Protein AF-A0AAW1H3Y6-F1 (afdb_monomer_lite)

InterPro domains:
  IPR015333 Pollen allergen ole e 6 [PF09253] (39-71)
  IPR015333 Pollen allergen ole e 6 [PTHR35632] (2-72)
  IPR036466 Pollen allergen ole e 6 superfamily [G3DSA:1.10.287.720] (32-75)
  IPR036466 Pollen allergen ole e 6 superfamily [SSF111388] (34-72)

pLDDT: mean 79.27, std 13.98, range [47.91, 93.5]

Sequence (75 aa):
MGSNKLVAIFLMCIIVASVVNVVVANDHDEHTSEVYRKCYEKCMKGCKDGETHCEVKCDEDCDEEDHKARLAGVH

Secondary structure (DSSP, 8-state):
--HHHHHHHHHHHHHHHHHHHHHHHHHHHS---HHHHHHHHHHHTTSSS--HHHHHHHHHHHHHHHHHHHHTT--

Radius of gyration: 19.31 Å; chains: 1; bounding box: 36×19×63 Å

Structure (mmCIF, N/CA/C/O backbone):
data_AF-A0AAW1H3Y6-F1
#
_entry.id   AF-A0AAW1H3Y6-F1
#
loop_
_atom_site.group_PDB
_atom_site.id
_atom_site.type_symbol
_atom_site.label_atom_id
_atom_site.label_alt_id
_atom_site.label_comp_id
_atom_site.label_asym_id
_atom_site.label_entity_id
_atom_site.label_seq_id
_atom_site.pdbx_PDB_ins_code
_atom_site.Cartn_x
_atom_site.Cartn_y
_atom_site.Cartn_z
_atom_site.occupancy
_atom_site.B_iso_or_equiv
_atom_site.auth_seq_id
_atom_site.auth_comp_id
_atom_site.auth_asym_id
_atom_site.auth_atom_id
_atom_site.pdbx_PDB_model_num
ATOM 1 N N . MET A 1 1 ? -26.803 -6.423 39.143 1.00 49.88 1 MET A N 1
ATOM 2 C CA . MET A 1 1 ? -25.888 -5.529 38.390 1.00 49.88 1 MET A CA 1
ATOM 3 C C . MET A 1 1 ? -25.046 -6.358 37.408 1.00 49.88 1 MET A C 1
ATOM 5 O O . MET A 1 1 ? -23.858 -6.520 37.629 1.00 49.88 1 MET A O 1
ATOM 9 N N . GLY A 1 2 ? -25.647 -6.965 36.374 1.00 57.41 2 GLY A N 1
ATOM 10 C CA . GLY A 1 2 ? -24.946 -7.933 35.500 1.00 57.41 2 GLY A CA 1
ATOM 11 C C . GLY A 1 2 ? -24.995 -7.559 34.020 1.00 57.41 2 GLY A C 1
ATOM 12 O O . GLY A 1 2 ? -23.958 -7.391 33.388 1.00 57.41 2 GLY A O 1
ATOM 13 N N . SER A 1 3 ? -26.196 -7.326 33.491 1.00 61.50 3 SER A N 1
ATOM 14 C CA . SER A 1 3 ? -26.404 -7.097 32.055 1.00 61.50 3 SER A CA 1
ATOM 15 C C . SER A 1 3 ? -25.906 -5.728 31.583 1.00 61.50 3 SER A C 1
ATOM 17 O O . SER A 1 3 ? -25.192 -5.643 30.591 1.00 61.50 3 SER A O 1
ATOM 19 N N . ASN A 1 4 ? -26.184 -4.661 32.339 1.00 72.12 4 ASN A N 1
ATOM 20 C CA . ASN A 1 4 ? -25.827 -3.289 31.945 1.00 72.12 4 ASN A CA 1
ATOM 21 C C . ASN A 1 4 ? -24.308 -3.080 31.814 1.00 72.12 4 ASN A C 1
ATOM 23 O O . ASN A 1 4 ? -23.863 -2.295 30.983 1.00 72.12 4 ASN A O 1
ATOM 27 N N . LYS A 1 5 ? -23.505 -3.800 32.613 1.00 78.44 5 LYS A N 1
ATOM 28 C CA . LYS A 1 5 ? -22.039 -3.703 32.564 1.00 78.44 5 LYS A CA 1
ATOM 29 C C . LYS A 1 5 ? -21.471 -4.377 31.316 1.00 78.44 5 LYS A C 1
ATOM 31 O O . LYS A 1 5 ? -20.569 -3.835 30.691 1.00 78.44 5 LYS A O 1
ATOM 36 N N . LEU A 1 6 ? -22.011 -5.537 30.947 1.00 86.75 6 LEU A N 1
ATOM 37 C CA . LEU A 1 6 ? -21.586 -6.266 29.751 1.00 86.75 6 LEU A CA 1
ATOM 38 C C . LEU A 1 6 ? -21.966 -5.508 28.478 1.00 86.75 6 LEU A C 1
ATOM 40 O O . LEU A 1 6 ? -21.135 -5.373 27.587 1.00 86.75 6 LEU A O 1
ATOM 44 N N . VAL A 1 7 ? -23.174 -4.938 28.436 1.00 86.69 7 VAL A N 1
ATOM 45 C CA . VAL A 1 7 ? -23.628 -4.094 27.321 1.00 86.69 7 VAL A CA 1
ATOM 46 C C . VAL A 1 7 ? -22.719 -2.874 27.155 1.00 86.69 7 VAL A C 1
ATOM 48 O O . VAL A 1 7 ? -22.294 -2.583 26.043 1.00 86.69 7 VAL A O 1
ATOM 51 N N . ALA A 1 8 ? -22.348 -2.201 28.248 1.00 88.31 8 ALA A N 1
ATOM 52 C CA . ALA A 1 8 ? -21.454 -1.044 28.189 1.00 88.31 8 ALA A CA 1
ATOM 53 C C . ALA A 1 8 ? -20.050 -1.392 27.658 1.00 88.31 8 ALA A C 1
ATOM 55 O O . ALA A 1 8 ? -19.503 -0.653 26.843 1.00 88.31 8 ALA A O 1
ATOM 56 N N . ILE A 1 9 ? -19.481 -2.526 28.082 1.00 89.94 9 ILE A N 1
ATOM 57 C CA . ILE A 1 9 ? -18.175 -2.995 27.589 1.00 89.94 9 ILE A CA 1
ATOM 58 C C . ILE A 1 9 ? -18.265 -3.354 26.105 1.00 89.94 9 ILE A C 1
ATOM 60 O O . ILE A 1 9 ? -17.402 -2.962 25.328 1.00 89.94 9 ILE A O 1
ATOM 64 N N . PHE A 1 10 ? -19.329 -4.045 25.696 1.00 90.19 10 PHE A N 1
ATOM 65 C CA . PHE A 1 10 ? -19.519 -4.435 24.302 1.00 90.19 10 PHE A CA 1
ATOM 66 C C . PHE A 1 10 ? -19.645 -3.212 23.383 1.00 90.19 10 PHE A C 1
ATOM 68 O O . PHE A 1 10 ? -19.004 -3.156 22.337 1.00 90.19 10 PHE A O 1
ATOM 75 N N . LEU A 1 11 ? -20.397 -2.192 23.809 1.00 89.31 11 LEU A N 1
ATOM 76 C CA . LEU A 1 11 ? -20.516 -0.926 23.083 1.00 89.31 11 LEU A CA 1
ATOM 77 C C . LEU A 1 11 ? -19.176 -0.186 22.989 1.00 89.31 11 LEU A C 1
ATOM 79 O O . LEU A 1 11 ? -18.826 0.285 21.911 1.00 89.31 11 LEU A O 1
ATOM 83 N N . MET A 1 12 ? -18.395 -0.136 24.073 1.00 91.19 12 MET A N 1
ATOM 84 C CA . MET A 1 12 ? -17.036 0.422 24.049 1.00 91.19 12 MET A CA 1
ATOM 85 C C . MET A 1 12 ? -16.139 -0.309 23.041 1.00 91.19 12 MET A C 1
ATOM 87 O O . MET A 1 12 ? -15.448 0.340 22.263 1.00 91.19 12 MET A O 1
ATOM 91 N N . CYS A 1 13 ? -16.178 -1.644 23.001 1.00 88.06 13 CYS A N 1
ATOM 92 C CA . CYS A 1 13 ? -15.399 -2.428 22.041 1.00 88.06 13 CYS A CA 1
ATOM 93 C C . CYS A 1 13 ? -15.792 -2.130 20.590 1.00 88.06 13 CYS A C 1
ATOM 95 O O . CYS A 1 13 ? -14.911 -1.986 19.747 1.00 88.06 13 CYS A O 1
ATOM 97 N N . ILE A 1 14 ? -17.092 -2.001 20.305 1.00 90.19 14 ILE A N 1
ATOM 98 C CA . ILE A 1 14 ? -17.575 -1.639 18.967 1.00 90.19 14 ILE A CA 1
ATOM 99 C C . ILE A 1 14 ? -17.058 -0.255 18.575 1.00 90.19 14 ILE A C 1
ATOM 101 O O . ILE A 1 14 ? -16.539 -0.112 17.476 1.00 90.19 14 ILE A O 1
ATOM 105 N N . ILE A 1 15 ? -17.151 0.735 19.471 1.00 88.94 15 ILE A N 1
ATOM 106 C CA . ILE A 1 15 ? -16.675 2.106 19.224 1.00 88.94 15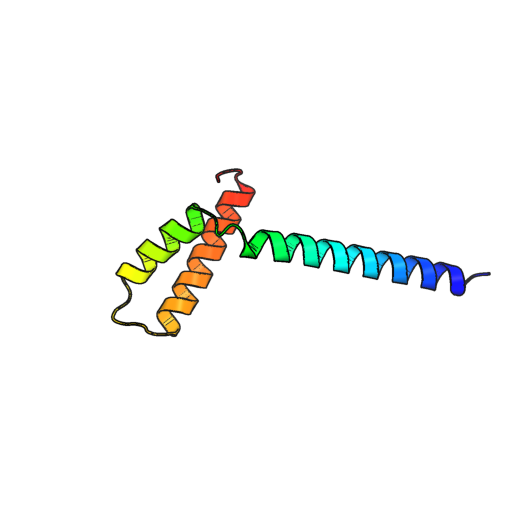 ILE A CA 1
ATOM 107 C C . ILE A 1 15 ? -15.166 2.119 18.949 1.00 88.94 15 ILE A C 1
ATOM 109 O O . ILE A 1 15 ? -14.711 2.771 18.016 1.00 88.94 15 ILE A O 1
ATOM 113 N N . VAL A 1 16 ? -14.379 1.378 19.732 1.00 88.38 16 VAL A N 1
ATOM 114 C CA . VAL A 1 16 ? -12.929 1.272 19.513 1.00 88.38 16 VAL A CA 1
ATOM 115 C C . VAL A 1 16 ? -12.632 0.618 18.162 1.00 88.38 16 VAL A C 1
ATOM 117 O O . VAL A 1 16 ? -11.813 1.134 17.405 1.00 88.38 16 VAL A O 1
ATOM 120 N N . ALA A 1 17 ? -13.322 -0.473 17.820 1.00 84.12 17 ALA A N 1
ATOM 121 C CA . ALA A 1 17 ? -13.142 -1.150 16.540 1.00 84.12 17 ALA A CA 1
ATOM 122 C C . ALA A 1 17 ? -13.517 -0.257 15.345 1.00 84.12 17 ALA A C 1
ATOM 124 O O . ALA A 1 17 ? -12.830 -0.287 14.324 1.00 84.12 17 ALA A O 1
ATOM 125 N N . SER A 1 18 ? -14.570 0.557 15.451 1.00 77.06 18 SER A N 1
ATOM 126 C CA . SER A 1 18 ? -14.945 1.485 14.381 1.00 77.06 18 SER A CA 1
ATOM 127 C C . SER A 1 18 ? -13.974 2.656 14.254 1.00 77.06 18 SER A C 1
ATOM 129 O O . SER A 1 18 ? -13.627 3.003 13.130 1.00 77.06 18 SER A O 1
ATOM 131 N N . VAL A 1 19 ? -13.449 3.209 15.353 1.00 76.31 19 VAL A N 1
ATOM 132 C CA . VAL A 1 19 ? -12.401 4.247 15.279 1.00 76.31 19 VAL A CA 1
ATOM 133 C C . VAL A 1 19 ? -11.129 3.704 14.625 1.00 76.31 19 VAL A C 1
ATOM 135 O O . VAL A 1 19 ? -10.572 4.369 13.758 1.00 76.31 19 VAL A O 1
ATOM 138 N N . VAL A 1 20 ? -10.693 2.489 14.974 1.00 76.81 20 VAL A N 1
ATOM 139 C CA . VAL A 1 20 ? -9.513 1.865 14.350 1.00 76.81 20 VAL A CA 1
ATOM 140 C C . VAL A 1 20 ? -9.721 1.667 12.847 1.00 76.81 20 VAL A C 1
ATOM 142 O O . VAL A 1 20 ? -8.845 2.033 12.072 1.00 76.81 20 VAL A O 1
ATOM 145 N N . ASN A 1 21 ? -10.883 1.166 12.416 1.00 69.81 21 ASN A N 1
ATOM 146 C CA . ASN A 1 21 ? -11.173 1.011 10.985 1.00 69.81 21 ASN A CA 1
ATOM 147 C C . ASN A 1 21 ? -11.198 2.352 10.239 1.00 69.81 21 ASN A C 1
ATOM 149 O O . ASN A 1 21 ? -10.703 2.429 9.123 1.00 69.81 21 ASN A O 1
ATOM 153 N N . VAL A 1 22 ? -11.739 3.414 10.845 1.00 63.03 22 VAL A N 1
ATOM 154 C CA . VAL A 1 22 ? -11.777 4.747 10.223 1.00 63.03 22 VAL A CA 1
ATOM 155 C C . VAL A 1 22 ? -10.376 5.338 10.088 1.00 63.03 22 VAL A C 1
ATOM 157 O O . VAL A 1 22 ? -10.063 5.900 9.044 1.00 63.03 22 VAL A O 1
ATOM 160 N N . VAL A 1 23 ? -9.522 5.204 11.105 1.00 63.03 23 VAL A N 1
ATOM 161 C CA . VAL A 1 23 ? -8.132 5.687 11.037 1.00 63.03 23 VAL A CA 1
ATOM 162 C C . VAL A 1 23 ? -7.346 4.909 9.981 1.00 63.03 23 VAL A C 1
ATOM 164 O O . VAL A 1 23 ? -6.706 5.518 9.136 1.00 63.03 23 VAL A O 1
ATOM 167 N N . VAL A 1 24 ? -7.467 3.579 9.965 1.00 60.72 24 VAL A N 1
ATOM 168 C CA . VAL A 1 24 ? -6.801 2.725 8.967 1.00 60.72 24 VAL A CA 1
ATOM 169 C C . VAL A 1 24 ? -7.287 3.022 7.544 1.00 60.72 24 VAL A C 1
ATOM 171 O O . VAL A 1 24 ? -6.483 3.009 6.618 1.00 60.72 24 VAL A O 1
ATOM 174 N N . ALA A 1 25 ? -8.575 3.323 7.362 1.00 56.94 25 ALA A N 1
ATOM 175 C CA . ALA A 1 25 ? -9.127 3.678 6.058 1.00 56.94 25 ALA A CA 1
ATOM 176 C C . ALA A 1 25 ? -8.692 5.075 5.577 1.00 56.94 25 ALA A C 1
ATOM 178 O O . ALA A 1 25 ? -8.470 5.253 4.386 1.00 56.94 25 ALA A O 1
ATOM 179 N N . ASN A 1 26 ? -8.542 6.059 6.475 1.00 49.41 26 ASN A N 1
ATOM 180 C CA . ASN A 1 26 ? -8.078 7.403 6.093 1.00 49.41 26 ASN A CA 1
ATOM 181 C C . ASN A 1 26 ? -6.578 7.438 5.751 1.00 49.41 26 ASN A C 1
ATOM 183 O O . ASN A 1 26 ? -6.174 8.218 4.896 1.00 49.41 26 ASN A O 1
AT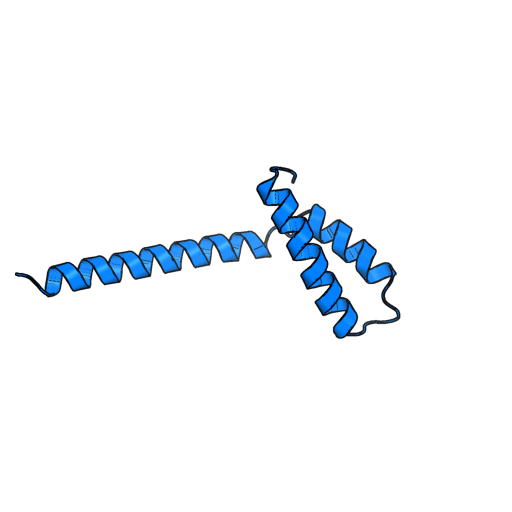OM 187 N N . ASP A 1 27 ? -5.765 6.564 6.348 1.00 51.25 27 ASP A N 1
ATOM 188 C CA . ASP A 1 27 ? -4.350 6.404 5.977 1.00 51.25 27 ASP A CA 1
ATOM 189 C C . ASP A 1 27 ? -4.162 5.812 4.562 1.00 51.25 27 ASP A C 1
ATOM 191 O O . ASP A 1 27 ? -3.084 5.936 3.986 1.00 51.25 27 ASP A O 1
ATOM 195 N N . HIS A 1 28 ? -5.192 5.176 3.988 1.00 50.56 28 HIS A N 1
ATOM 196 C CA . HIS A 1 28 ? -5.129 4.580 2.647 1.00 50.56 28 HIS A CA 1
ATOM 197 C C . HIS A 1 28 ? -5.356 5.593 1.511 1.00 50.56 28 HIS A C 1
ATOM 199 O O . HIS A 1 28 ? -4.885 5.363 0.400 1.00 50.56 28 HIS A O 1
ATOM 205 N N . ASP A 1 29 ? -6.064 6.700 1.769 1.00 49.19 29 ASP A N 1
ATOM 206 C CA . ASP A 1 29 ? -6.574 7.585 0.706 1.00 49.19 29 ASP A CA 1
ATOM 207 C C . ASP A 1 29 ? -5.685 8.823 0.465 1.00 49.19 29 ASP A C 1
ATOM 209 O O . ASP A 1 29 ? -5.527 9.264 -0.671 1.00 49.19 29 ASP A O 1
ATOM 213 N N . GLU A 1 30 ? -5.032 9.370 1.502 1.00 47.91 30 GLU A N 1
ATOM 214 C CA . GLU A 1 30 ? -4.254 10.622 1.373 1.00 47.91 30 GLU A CA 1
ATOM 215 C C . GLU A 1 30 ? -2.777 10.406 0.976 1.00 47.91 30 GLU A C 1
ATOM 217 O O . GLU A 1 30 ? -2.093 11.329 0.527 1.00 47.91 30 GLU A O 1
ATOM 222 N N . HIS A 1 31 ? -2.284 9.169 1.075 1.00 52.06 31 HIS A N 1
ATOM 223 C CA . HIS A 1 31 ? -0.919 8.790 0.721 1.00 52.06 31 HIS A CA 1
ATOM 224 C C . HIS A 1 31 ? -0.916 7.481 -0.058 1.00 52.06 31 HIS A C 1
ATOM 226 O O . HIS A 1 31 ? -0.496 6.443 0.450 1.00 52.06 31 HIS A O 1
ATOM 232 N N . THR A 1 32 ? -1.340 7.523 -1.322 1.00 61.84 32 THR A N 1
ATOM 233 C CA . THR A 1 32 ? -1.011 6.440 -2.249 1.00 61.84 32 THR A CA 1
ATOM 234 C C . THR A 1 32 ? 0.503 6.232 -2.211 1.00 61.84 32 THR A C 1
ATOM 236 O O . THR A 1 32 ? 1.268 7.105 -2.634 1.00 61.84 32 THR A O 1
ATOM 239 N N . SER A 1 33 ? 0.933 5.108 -1.642 1.00 79.12 33 SER A N 1
ATOM 240 C CA . SER A 1 33 ? 2.342 4.780 -1.450 1.00 79.12 33 SER A CA 1
ATOM 241 C C . SER A 1 33 ? 3.118 4.914 -2.760 1.00 79.12 33 SER A C 1
ATOM 243 O O . SER A 1 33 ? 2.609 4.606 -3.845 1.00 79.12 33 SER A O 1
ATOM 245 N N . GLU A 1 34 ? 4.373 5.371 -2.691 1.00 85.62 34 GLU A N 1
ATOM 246 C CA . GLU A 1 34 ? 5.207 5.468 -3.890 1.00 85.62 34 GLU A CA 1
ATOM 247 C C . GLU A 1 34 ? 5.399 4.110 -4.574 1.00 85.62 34 GLU A C 1
ATOM 249 O O . GLU A 1 34 ? 5.567 4.071 -5.798 1.00 85.62 34 GLU A O 1
ATOM 254 N N . VAL A 1 35 ? 5.378 3.022 -3.798 1.00 87.38 35 VAL A N 1
ATOM 255 C CA . VAL A 1 35 ? 5.458 1.644 -4.292 1.00 87.38 35 VAL A CA 1
ATOM 256 C C . VAL A 1 35 ? 4.229 1.333 -5.138 1.00 87.38 35 VAL A C 1
ATOM 258 O O . VAL A 1 35 ? 4.381 1.055 -6.331 1.00 87.38 35 VAL A O 1
ATOM 261 N N . TYR A 1 36 ? 3.028 1.505 -4.576 1.00 89.69 36 TYR A N 1
ATOM 262 C CA . TYR A 1 36 ? 1.775 1.336 -5.313 1.00 89.69 36 TYR A CA 1
ATOM 263 C C . TYR A 1 36 ? 1.755 2.202 -6.581 1.00 89.69 36 TYR A C 1
ATOM 265 O O . TYR A 1 36 ? 1.521 1.696 -7.678 1.00 89.69 36 TYR A O 1
ATOM 273 N N . ARG A 1 37 ? 2.081 3.500 -6.480 1.00 89.56 37 ARG A N 1
ATOM 274 C CA . ARG A 1 37 ? 2.023 4.426 -7.625 1.00 89.56 37 ARG A CA 1
ATOM 275 C C . ARG A 1 37 ? 2.947 3.992 -8.766 1.00 89.56 37 ARG A C 1
ATOM 277 O O . ARG A 1 37 ? 2.540 4.002 -9.927 1.00 89.56 37 ARG A O 1
ATOM 284 N N . LYS A 1 38 ? 4.191 3.607 -8.456 1.00 91.75 38 LYS A N 1
ATOM 285 C CA . LYS A 1 38 ? 5.165 3.139 -9.461 1.00 91.75 38 LYS A CA 1
ATOM 286 C C . LYS A 1 38 ? 4.737 1.807 -10.076 1.00 91.75 38 LYS A C 1
ATOM 288 O O . LYS A 1 38 ? 4.910 1.628 -11.285 1.00 91.75 38 LYS A O 1
ATOM 293 N N . CYS A 1 39 ? 4.190 0.898 -9.270 1.00 93.25 39 CYS A N 1
ATOM 294 C CA . CYS A 1 39 ? 3.635 -0.363 -9.746 1.00 93.25 39 CYS A CA 1
ATOM 295 C C . CYS A 1 39 ? 2.479 -0.108 -10.72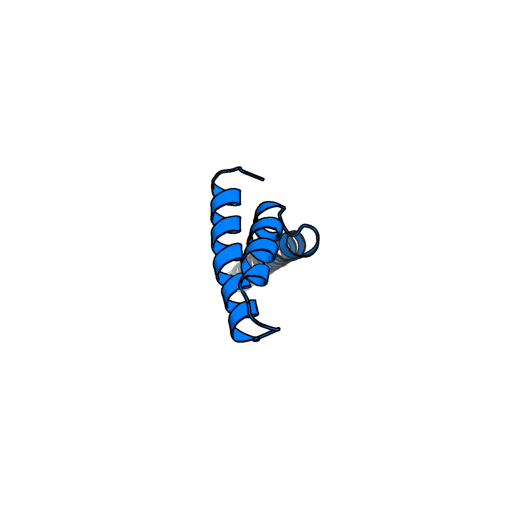1 1.00 93.25 39 CYS A C 1
ATOM 297 O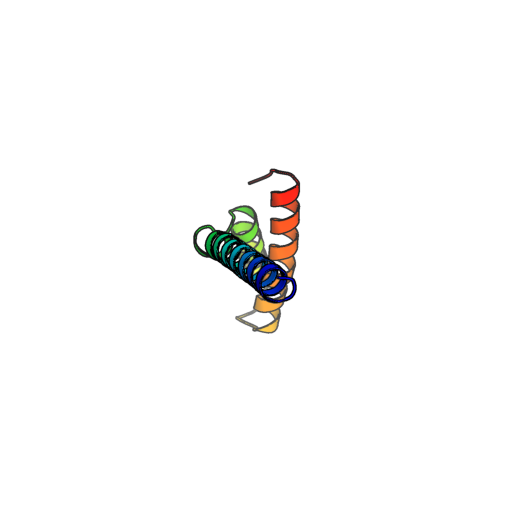 O . CYS A 1 39 ? 2.532 -0.557 -11.869 1.00 93.25 39 CYS A O 1
ATOM 299 N N . TYR A 1 40 ? 1.504 0.709 -10.319 1.00 92.12 40 TYR A N 1
ATOM 300 C CA . TYR A 1 40 ? 0.296 0.977 -11.091 1.00 92.12 40 TYR A CA 1
ATOM 301 C C . TYR A 1 40 ? 0.611 1.685 -12.416 1.00 92.12 40 TYR A C 1
ATOM 303 O O . TYR A 1 40 ? 0.184 1.240 -13.480 1.00 92.12 40 TYR A O 1
ATOM 311 N N . GLU A 1 41 ? 1.466 2.718 -12.403 1.00 91.25 41 GLU A N 1
ATOM 312 C CA . GLU A 1 41 ? 1.926 3.397 -13.627 1.00 91.25 41 GLU A CA 1
ATOM 313 C C . GLU A 1 41 ? 2.642 2.447 -14.599 1.00 91.25 41 GLU A C 1
ATOM 315 O O . GLU A 1 41 ? 2.549 2.603 -15.819 1.00 91.25 41 GLU A O 1
ATOM 320 N N . LYS A 1 42 ? 3.402 1.475 -14.083 1.00 92.06 42 LYS A N 1
ATOM 321 C CA . LYS A 1 42 ? 4.087 0.474 -14.908 1.00 92.06 42 LYS A CA 1
ATOM 322 C C . LYS A 1 42 ? 3.105 -0.556 -15.461 1.00 92.06 42 LYS A C 1
ATOM 324 O O . LYS A 1 42 ? 3.231 -0.916 -16.630 1.00 92.06 42 LYS A O 1
ATOM 329 N N . CYS A 1 43 ? 2.153 -1.003 -14.649 1.00 92.50 43 CYS A N 1
ATOM 330 C CA . CYS A 1 43 ? 1.125 -1.958 -15.043 1.00 92.50 43 CYS A CA 1
ATOM 331 C C . CYS A 1 43 ? 0.231 -1.376 -16.148 1.00 92.50 43 CYS A C 1
ATOM 333 O O . CYS A 1 43 ? 0.109 -1.966 -17.224 1.00 92.50 43 CYS A O 1
ATOM 335 N N . MET A 1 44 ? -0.243 -0.141 -15.962 1.00 90.62 44 MET A N 1
ATOM 336 C CA . MET A 1 44 ? -1.097 0.563 -16.923 1.00 90.62 44 MET A CA 1
ATOM 337 C C . MET A 1 44 ? -0.428 0.813 -18.281 1.00 90.62 44 MET A C 1
ATOM 339 O O . MET A 1 44 ? -1.107 0.820 -19.302 1.00 90.62 44 MET A O 1
ATOM 343 N N . LYS A 1 45 ? 0.907 0.943 -18.348 1.00 89.62 45 LYS A N 1
ATOM 344 C CA . LYS A 1 45 ? 1.640 1.038 -19.632 1.00 89.62 45 LYS A CA 1
ATOM 345 C C . LYS A 1 45 ? 1.537 -0.231 -20.483 1.00 89.62 45 LYS A C 1
ATOM 347 O O . LYS A 1 45 ? 1.754 -0.163 -21.691 1.00 89.62 45 LYS A O 1
ATOM 352 N N . GLY A 1 46 ? 1.270 -1.379 -19.861 1.00 84.69 46 GLY A N 1
ATOM 353 C CA . GLY A 1 46 ? 1.040 -2.649 -20.548 1.00 84.69 46 GLY A CA 1
ATOM 354 C C . GLY A 1 46 ? -0.414 -2.859 -20.974 1.00 84.69 46 GLY A C 1
ATOM 355 O O . GLY A 1 46 ? -0.668 -3.709 -21.831 1.00 84.69 46 GLY A O 1
ATOM 356 N N . CYS A 1 47 ? -1.352 -2.092 -20.415 1.00 86.19 47 CYS A N 1
ATOM 357 C CA . CYS A 1 47 ? -2.758 -2.150 -20.789 1.00 86.19 47 CYS A CA 1
ATOM 358 C C . CYS A 1 47 ? -2.953 -1.536 -22.181 1.00 86.19 47 CYS A C 1
ATOM 360 O O . CYS A 1 47 ? -2.524 -0.413 -22.451 1.00 86.19 47 CYS A O 1
ATOM 362 N N . LYS A 1 48 ? -3.621 -2.263 -23.081 1.00 75.69 48 LYS A N 1
ATOM 363 C CA . LYS A 1 48 ? -4.112 -1.688 -24.337 1.00 75.69 48 LYS A CA 1
ATOM 364 C C . LYS A 1 48 ? -5.448 -1.011 -24.039 1.00 75.69 48 LYS A C 1
ATOM 366 O O . LYS A 1 48 ? -6.399 -1.710 -23.735 1.00 75.69 48 LYS A O 1
ATOM 371 N N . ASP A 1 49 ? -5.464 0.321 -24.074 1.00 63.25 49 ASP A N 1
ATOM 372 C CA . ASP A 1 49 ? -6.641 1.198 -23.955 1.00 63.25 49 ASP A CA 1
ATOM 373 C C . ASP A 1 49 ? -7.716 0.764 -22.936 1.00 63.25 49 ASP A C 1
ATOM 375 O O . ASP A 1 49 ? -8.736 0.186 -23.300 1.00 63.25 49 ASP A O 1
ATOM 379 N N . GLY A 1 50 ? -7.521 1.136 -21.664 1.00 61.47 50 GLY A N 1
ATOM 380 C CA . GLY A 1 50 ? -8.629 1.407 -20.732 1.00 61.47 50 GLY A CA 1
ATOM 381 C C . GLY A 1 50 ? -9.629 0.271 -20.508 1.00 61.47 50 GLY A C 1
ATOM 382 O O . GLY A 1 50 ? -10.829 0.516 -20.378 1.00 61.47 50 GLY A O 1
ATOM 383 N N . GLU A 1 51 ? -9.167 -0.976 -20.483 1.00 76.75 51 GLU A N 1
ATOM 384 C CA . GLU A 1 51 ? -10.018 -2.096 -20.102 1.00 76.75 51 GLU A CA 1
ATOM 385 C C . GLU A 1 51 ? -10.196 -2.078 -18.581 1.00 76.75 51 GLU A C 1
ATOM 387 O O . GLU A 1 51 ? -9.223 -2.232 -17.846 1.00 76.75 51 GLU A O 1
ATOM 392 N N . THR A 1 52 ? -11.436 -1.957 -18.093 1.00 83.12 52 THR A N 1
ATOM 393 C CA . THR A 1 52 ? -11.760 -2.033 -16.652 1.00 83.12 52 THR A CA 1
ATOM 394 C C . THR A 1 52 ? -11.173 -3.288 -16.000 1.00 83.12 52 THR A C 1
ATOM 396 O O . THR A 1 52 ? -10.789 -3.277 -14.839 1.00 83.12 52 THR A O 1
ATOM 399 N N . HIS A 1 53 ? -11.049 -4.378 -16.762 1.00 85.88 53 HIS A N 1
ATOM 400 C CA . HIS A 1 53 ? -10.368 -5.584 -16.302 1.00 85.88 53 HIS A CA 1
ATOM 401 C C . HIS A 1 53 ? -8.874 -5.360 -16.017 1.00 85.88 53 HIS A C 1
ATOM 403 O O . HIS A 1 53 ? -8.353 -5.901 -15.048 1.00 85.88 53 HIS A O 1
ATOM 409 N N . CYS A 1 54 ? -8.190 -4.574 -16.850 1.00 88.88 54 CYS A N 1
ATOM 410 C CA . CYS A 1 54 ? -6.778 -4.254 -16.673 1.00 88.88 54 CYS A CA 1
ATOM 411 C C . CYS A 1 54 ? -6.568 -3.322 -15.478 1.00 88.88 54 CYS A C 1
ATOM 413 O O . CYS A 1 5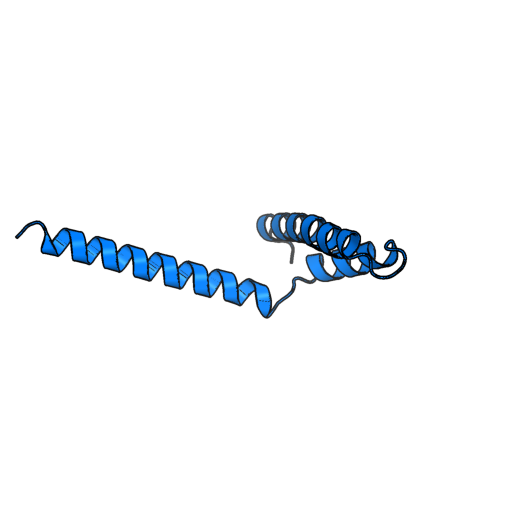4 ? -5.674 -3.570 -14.682 1.00 88.88 54 CYS A O 1
ATOM 415 N N . GLU A 1 55 ? -7.428 -2.313 -15.314 1.00 88.31 55 GLU A N 1
ATOM 416 C CA . GLU A 1 55 ? -7.392 -1.407 -14.158 1.00 88.31 55 GLU A CA 1
ATOM 41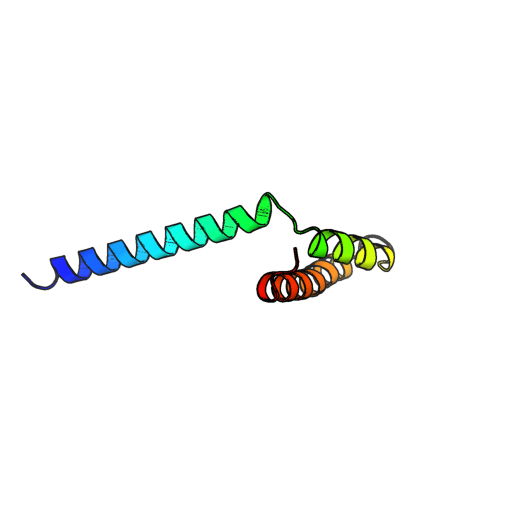7 C C . GLU A 1 55 ? -7.572 -2.167 -12.843 1.00 88.31 55 GLU A C 1
ATOM 419 O O . GLU A 1 55 ? -6.722 -2.063 -11.967 1.00 88.31 55 GLU A O 1
ATOM 424 N N . VAL A 1 56 ? -8.614 -3.002 -12.738 1.00 91.00 56 VAL A N 1
ATOM 425 C CA . VAL A 1 56 ? -8.878 -3.806 -11.530 1.00 91.00 56 VAL A CA 1
ATOM 426 C C . VAL A 1 56 ? -7.724 -4.762 -11.242 1.00 91.00 56 VAL A C 1
ATOM 428 O O . VAL A 1 56 ? -7.287 -4.877 -10.105 1.00 91.00 56 VAL A O 1
ATOM 431 N N . LYS A 1 57 ? -7.169 -5.400 -12.276 1.00 90.81 57 LYS A N 1
ATOM 432 C CA . LYS A 1 57 ? -6.029 -6.296 -12.096 1.00 90.81 57 LYS A CA 1
ATOM 433 C C . LYS A 1 57 ? -4.774 -5.553 -11.630 1.00 90.81 57 LYS A C 1
ATOM 435 O O . LYS A 1 57 ? -4.080 -6.033 -10.743 1.00 90.81 57 LYS A O 1
ATOM 440 N N . CYS A 1 58 ? -4.474 -4.402 -12.232 1.00 91.75 58 CYS A N 1
ATOM 441 C CA . CYS A 1 58 ? -3.350 -3.570 -11.816 1.00 91.75 58 CYS A CA 1
ATOM 442 C C . CYS A 1 58 ? -3.527 -3.060 -10.384 1.00 91.75 58 CYS A C 1
ATOM 444 O O . CYS A 1 58 ? -2.544 -2.971 -9.659 1.00 91.75 58 CYS A O 1
ATOM 446 N N . ASP A 1 59 ? -4.755 -2.740 -9.984 1.00 90.75 59 ASP A N 1
ATOM 447 C CA . ASP A 1 59 ? -5.088 -2.334 -8.621 1.00 90.75 59 ASP A CA 1
ATOM 448 C C . ASP A 1 59 ? -4.813 -3.471 -7.625 1.00 90.75 59 ASP A C 1
ATOM 450 O O . ASP A 1 59 ? -4.022 -3.292 -6.703 1.00 90.75 59 ASP A O 1
ATOM 454 N N . GLU A 1 60 ? -5.355 -4.668 -7.878 1.00 92.44 60 GLU A N 1
ATOM 455 C CA . GLU A 1 60 ? -5.163 -5.851 -7.026 1.00 92.44 60 GLU A CA 1
ATOM 456 C C . GLU A 1 60 ? -3.685 -6.275 -6.924 1.00 92.44 60 GLU A C 1
ATOM 458 O O . GLU A 1 60 ? -3.179 -6.515 -5.825 1.00 92.44 60 GLU A O 1
ATOM 463 N N . ASP A 1 61 ? -2.972 -6.351 -8.056 1.00 93.50 61 ASP A N 1
ATOM 464 C CA . ASP A 1 61 ? -1.562 -6.763 -8.092 1.00 93.50 61 ASP A CA 1
ATOM 465 C C . ASP A 1 61 ? -0.665 -5.754 -7.341 1.00 93.50 61 ASP A C 1
ATOM 467 O O . ASP A 1 61 ? 0.275 -6.142 -6.638 1.00 93.50 61 ASP A O 1
ATOM 471 N N . CYS A 1 62 ? -0.948 -4.454 -7.473 1.00 93.25 62 CYS A N 1
ATOM 472 C CA . CYS A 1 62 ? -0.145 -3.402 -6.855 1.00 93.25 62 CYS A CA 1
ATOM 473 C C . CYS A 1 62 ? -0.490 -3.150 -5.383 1.00 93.25 62 CYS A C 1
ATOM 475 O O . CYS A 1 62 ? 0.409 -2.777 -4.628 1.00 93.25 62 CYS A O 1
ATOM 477 N N . ASP A 1 63 ? -1.732 -3.382 -4.953 1.00 90.50 63 ASP A N 1
ATOM 478 C CA . ASP A 1 63 ? -2.110 -3.358 -3.534 1.00 90.50 63 ASP A CA 1
ATOM 479 C C . ASP A 1 63 ? -1.412 -4.487 -2.761 1.00 90.50 63 ASP A C 1
ATOM 481 O O . ASP A 1 63 ? -0.845 -4.260 -1.692 1.00 90.50 63 ASP A O 1
ATOM 485 N N . GLU A 1 64 ? -1.325 -5.691 -3.343 1.00 91.69 64 GLU A N 1
ATOM 486 C CA . GLU A 1 64 ? -0.590 -6.798 -2.723 1.00 91.69 64 GLU A CA 1
ATOM 487 C C . GLU A 1 64 ? 0.914 -6.485 -2.585 1.00 91.69 64 GLU A C 1
ATOM 489 O O . GLU A 1 64 ? 1.530 -6.787 -1.552 1.00 91.69 64 GLU A O 1
ATOM 494 N N . GLU A 1 65 ? 1.524 -5.892 -3.616 1.00 88.81 65 GLU A N 1
ATOM 495 C CA . GLU A 1 65 ? 2.933 -5.481 -3.591 1.00 88.81 65 GLU A CA 1
ATOM 496 C C . GLU A 1 65 ? 3.181 -4.384 -2.549 1.00 88.81 65 GLU A C 1
ATOM 498 O O . GLU A 1 65 ? 4.125 -4.487 -1.757 1.00 88.81 65 GLU A O 1
ATOM 503 N N . ASP A 1 66 ? 2.310 -3.378 -2.498 1.00 87.62 66 ASP A N 1
ATOM 504 C CA . ASP A 1 66 ? 2.397 -2.300 -1.521 1.00 87.62 66 ASP A CA 1
ATOM 505 C C . ASP A 1 66 ? 2.242 -2.815 -0.090 1.00 87.62 66 ASP A C 1
ATOM 507 O O . ASP A 1 66 ? 3.066 -2.532 0.781 1.00 87.62 66 ASP A O 1
ATOM 511 N N . HIS A 1 67 ? 1.250 -3.671 0.147 1.00 85.19 67 HIS A N 1
ATOM 512 C CA . HIS A 1 67 ? 1.029 -4.280 1.448 1.00 85.19 67 HIS A CA 1
ATOM 513 C C . HIS A 1 67 ? 2.257 -5.083 1.911 1.00 85.19 67 HIS A C 1
ATOM 515 O O . HIS A 1 67 ? 2.675 -4.985 3.069 1.00 85.19 67 HIS A O 1
ATOM 521 N N . LYS A 1 68 ? 2.908 -5.829 1.008 1.00 87.69 68 LYS A N 1
ATOM 522 C CA . LYS A 1 68 ? 4.175 -6.523 1.304 1.00 87.69 68 LYS A CA 1
ATOM 523 C C . LYS A 1 68 ? 5.306 -5.545 1.635 1.00 87.69 68 LYS A C 1
ATOM 525 O O . LYS A 1 68 ? 6.060 -5.805 2.575 1.00 87.69 68 LYS A O 1
ATOM 530 N N . ALA A 1 69 ? 5.429 -4.437 0.906 1.00 84.75 69 ALA A N 1
ATOM 531 C CA . ALA A 1 69 ? 6.449 -3.417 1.155 1.00 84.75 69 ALA A CA 1
ATOM 532 C C . ALA A 1 69 ? 6.255 -2.733 2.519 1.00 84.75 69 ALA A C 1
ATOM 534 O O . ALA A 1 69 ? 7.204 -2.636 3.303 1.00 84.75 69 ALA A O 1
ATOM 535 N N . ARG A 1 70 ? 5.009 -2.386 2.865 1.00 80.69 70 ARG A N 1
ATOM 536 C CA . ARG A 1 70 ? 4.638 -1.812 4.168 1.00 80.69 70 ARG A CA 1
ATOM 537 C C . ARG A 1 70 ? 4.969 -2.751 5.327 1.00 80.69 70 ARG A C 1
ATOM 539 O O . ARG A 1 70 ? 5.532 -2.309 6.327 1.00 80.69 70 ARG A O 1
ATOM 546 N N . LEU A 1 71 ? 4.702 -4.052 5.181 1.00 82.44 71 LEU A N 1
ATOM 547 C CA . LEU A 1 71 ? 5.084 -5.064 6.177 1.00 82.44 71 LEU A CA 1
ATOM 548 C C . LEU A 1 71 ? 6.606 -5.241 6.302 1.00 82.44 71 LEU A C 1
ATOM 550 O O . LEU A 1 71 ? 7.099 -5.571 7.381 1.00 82.44 71 LEU A O 1
ATOM 554 N N . ALA A 1 72 ? 7.353 -5.013 5.221 1.00 81.56 72 ALA A N 1
ATOM 555 C CA . ALA A 1 72 ? 8.813 -5.049 5.209 1.00 81.56 72 ALA A CA 1
ATOM 556 C C . ALA A 1 72 ? 9.467 -3.740 5.699 1.00 81.56 72 ALA A C 1
ATOM 558 O O . ALA A 1 72 ? 10.691 -3.687 5.825 1.00 81.56 72 ALA A O 1
ATOM 559 N N . GLY A 1 73 ? 8.679 -2.693 5.980 1.00 74.12 73 GLY A N 1
ATOM 560 C CA . GLY A 1 73 ? 9.177 -1.370 6.369 1.00 74.12 73 GLY A CA 1
ATOM 561 C C . GLY A 1 73 ? 9.833 -0.592 5.223 1.00 74.12 73 GLY A C 1
ATOM 562 O O . GLY A 1 73 ? 10.632 0.307 5.477 1.00 74.12 73 GLY A O 1
ATOM 563 N N . VAL A 1 74 ? 9.532 -0.952 3.973 1.00 63.34 74 VAL A N 1
ATOM 564 C CA . VAL A 1 74 ? 10.007 -0.264 2.769 1.00 63.34 74 VAL A CA 1
ATOM 565 C C . VAL A 1 74 ? 8.887 0.663 2.300 1.00 63.34 74 VAL A C 1
ATOM 567 O O . VAL A 1 74 ? 7.810 0.181 1.960 1.00 63.34 74 VAL A O 1
ATOM 570 N N . HIS A 1 75 ? 9.136 1.975 2.331 1.00 56.94 75 HIS A N 1
ATOM 571 C CA . HIS A 1 75 ? 8.197 3.025 1.922 1.00 56.94 75 HIS A CA 1
ATOM 572 C C . HIS A 1 75 ? 8.696 3.774 0.677 1.00 56.94 75 HIS A C 1
ATOM 574 O O . HIS A 1 75 ? 9.911 4.096 0.623 1.00 56.94 75 HIS A O 1
#

Foldseek 3Di:
DPPVVVVVVVVVVVVVVVVVVVVVVVVCPPDPDPQLVVQLVVQVVPDDPDDPVSNVVSNVVSVVVVVVCVVVVHD

Organism: Saponaria officinalis (NCBI:txid3572)